Protein AF-A0A1A8KL53-F1 (afdb_monomer_lite)

Foldseek 3Di:
DPDPPDDDPVQRPVDQDQVVCVVVVHHHCPVCCVVCVVVPHPDPSVVVVVVVVVVD

Structure (mmCIF, N/CA/C/O backbone):
data_AF-A0A1A8KL53-F1
#
_entry.id   AF-A0A1A8KL53-F1
#
loop_
_atom_site.group_PDB
_atom_site.id
_atom_site.type_symbol
_atom_site.label_atom_id
_atom_site.label_alt_id
_atom_site.label_comp_id
_atom_site.label_asym_id
_atom_site.label_entity_id
_atom_site.label_seq_id
_atom_site.pdbx_PDB_ins_code
_atom_site.Cartn_x
_atom_site.Cartn_y
_atom_site.Cartn_z
_atom_site.occupancy
_atom_site.B_iso_or_equiv
_atom_site.auth_seq_id
_atom_site.auth_comp_id
_atom_site.auth_asym_id
_atom_site.auth_atom_id
_atom_site.pdbx_PDB_model_num
ATOM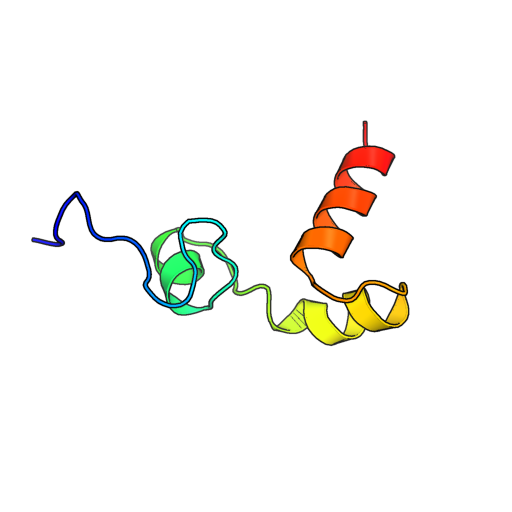 1 N N . LEU A 1 1 ? 11.730 -6.285 -23.546 1.00 57.31 1 LEU A N 1
ATOM 2 C CA . LEU A 1 1 ? 10.549 -5.560 -23.025 1.00 57.31 1 LEU A CA 1
ATOM 3 C C . LEU A 1 1 ? 9.893 -6.428 -21.957 1.00 57.31 1 LEU A C 1
ATOM 5 O O . LEU A 1 1 ? 9.971 -7.643 -22.089 1.00 57.31 1 LEU A O 1
ATOM 9 N N . LEU A 1 2 ? 9.309 -5.840 -20.904 1.00 67.06 2 LEU A N 1
ATOM 10 C CA . LEU A 1 2 ? 8.454 -6.602 -19.987 1.00 67.06 2 LEU A CA 1
ATOM 11 C C . LEU A 1 2 ? 7.192 -7.048 -20.733 1.00 67.06 2 LEU A C 1
ATOM 13 O O . LEU A 1 2 ? 6.638 -6.272 -21.508 1.00 67.06 2 LEU A O 1
ATOM 17 N N . ASP A 1 3 ? 6.774 -8.286 -20.497 1.00 78.19 3 ASP A N 1
ATOM 18 C CA . ASP A 1 3 ? 5.525 -8.840 -21.010 1.00 78.19 3 ASP A CA 1
ATOM 19 C C . ASP A 1 3 ? 4.328 -7.965 -20.556 1.00 78.19 3 ASP A C 1
ATOM 21 O O . ASP A 1 3 ? 4.185 -7.728 -19.351 1.00 78.19 3 ASP A O 1
ATOM 25 N N . PRO A 1 4 ? 3.490 -7.452 -21.482 1.00 76.69 4 PRO A N 1
ATOM 26 C CA . PRO A 1 4 ? 2.353 -6.592 -21.154 1.00 76.69 4 PRO A CA 1
ATOM 27 C C . PRO A 1 4 ? 1.255 -7.294 -20.344 1.00 76.69 4 PRO A C 1
ATOM 29 O O . PRO A 1 4 ? 0.458 -6.605 -19.712 1.00 76.69 4 PRO A O 1
ATOM 32 N N . VAL A 1 5 ? 1.211 -8.632 -20.319 1.00 76.50 5 VAL A N 1
ATOM 33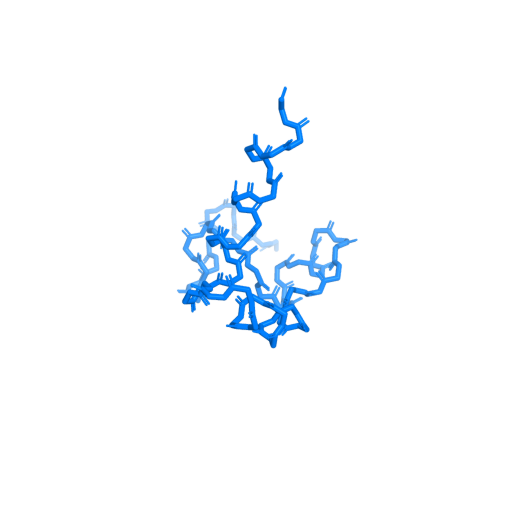 C CA . VAL A 1 5 ? 0.291 -9.397 -19.456 1.00 76.50 5 VAL A CA 1
ATOM 34 C C . VAL A 1 5 ? 0.946 -9.860 -18.153 1.00 76.50 5 VAL A C 1
ATOM 36 O O . VAL A 1 5 ? 0.325 -10.576 -17.363 1.00 76.50 5 VAL A O 1
ATOM 39 N N . TRP A 1 6 ? 2.190 -9.444 -17.888 1.00 75.69 6 TRP A N 1
ATOM 40 C CA . TRP A 1 6 ? 2.895 -9.831 -16.674 1.00 75.69 6 TRP A CA 1
ATOM 41 C C . TRP A 1 6 ? 2.149 -9.340 -15.433 1.00 75.69 6 TRP A C 1
ATOM 43 O O . TRP A 1 6 ? 2.119 -8.154 -15.111 1.00 75.69 6 TRP A O 1
ATOM 53 N N . SER A 1 7 ? 1.601 -10.293 -14.689 1.00 75.56 7 SER A N 1
ATOM 54 C CA . SER A 1 7 ? 1.067 -10.079 -13.352 1.00 75.56 7 SER A CA 1
ATOM 55 C C . SER A 1 7 ? 2.023 -10.685 -12.338 1.00 75.56 7 SER A C 1
ATOM 57 O O . SER A 1 7 ? 2.540 -11.784 -12.535 1.00 75.56 7 SER A O 1
ATOM 59 N N . CYS A 1 8 ? 2.264 -9.989 -11.227 1.00 75.50 8 CYS A N 1
ATOM 60 C CA . CYS A 1 8 ? 3.111 -10.535 -10.174 1.00 75.50 8 CYS A CA 1
ATOM 61 C C . CYS A 1 8 ? 2.519 -11.856 -9.640 1.00 75.50 8 CYS A C 1
ATOM 63 O O . CYS A 1 8 ? 1.430 -11.822 -9.057 1.00 75.50 8 CYS A O 1
ATOM 65 N N . PRO A 1 9 ? 3.233 -12.995 -9.740 1.00 77.62 9 PRO A N 1
ATOM 66 C CA . PRO A 1 9 ? 2.701 -14.293 -9.317 1.00 77.62 9 PRO A CA 1
ATOM 67 C C . PRO A 1 9 ? 2.458 -14.363 -7.803 1.00 77.62 9 PRO A C 1
ATOM 69 O O . PRO A 1 9 ? 1.563 -15.071 -7.351 1.00 77.62 9 PRO A O 1
ATOM 72 N N . LEU A 1 10 ? 3.212 -13.580 -7.023 1.00 72.50 10 LEU A N 1
ATOM 73 C CA . LEU A 1 10 ? 3.056 -13.470 -5.569 1.00 72.50 10 LEU A CA 1
ATOM 74 C C . LEU A 1 10 ? 1.861 -12.598 -5.166 1.00 72.50 10 LEU A C 1
ATOM 76 O O . LEU A 1 10 ? 1.354 -12.719 -4.059 1.00 72.50 10 LEU A O 1
ATOM 80 N N . CYS A 1 11 ? 1.456 -11.681 -6.042 1.00 75.75 11 CYS A N 1
ATOM 81 C CA . CYS A 1 11 ? 0.627 -10.542 -5.674 1.00 75.75 11 CYS A CA 1
ATOM 82 C C . CYS A 1 11 ? -0.759 -10.566 -6.321 1.00 75.75 11 CYS A C 1
ATOM 84 O O . CYS A 1 11 ? -1.676 -9.937 -5.805 1.00 75.75 11 CYS A O 1
ATOM 86 N N . ARG A 1 12 ? -0.890 -11.237 -7.475 1.00 74.56 12 ARG A N 1
ATOM 87 C CA . ARG A 1 12 ? -2.145 -11.434 -8.221 1.00 74.56 12 ARG A CA 1
ATOM 88 C C . ARG A 1 12 ? -2.972 -10.151 -8.416 1.00 74.56 12 ARG A C 1
ATOM 90 O O . ARG A 1 12 ? -4.189 -10.180 -8.326 1.00 74.56 12 ARG A O 1
ATOM 97 N N . GLY A 1 13 ? -2.308 -9.019 -8.652 1.00 68.88 13 GLY A N 1
ATOM 98 C CA . GLY A 1 13 ? -2.967 -7.726 -8.887 1.00 68.88 13 GLY A CA 1
ATOM 99 C C . GLY A 1 13 ? -3.305 -6.900 -7.637 1.00 68.88 13 GLY A C 1
ATOM 100 O O . GLY A 1 13 ? -3.552 -5.710 -7.772 1.00 68.88 13 GLY A O 1
ATOM 101 N N . MET A 1 14 ? -3.214 -7.453 -6.422 1.00 74.25 14 MET A N 1
ATOM 102 C CA . MET A 1 14 ? -3.443 -6.719 -5.160 1.00 74.25 14 MET A CA 1
ATOM 103 C C . MET A 1 14 ? -2.115 -6.384 -4.471 1.00 74.25 14 MET A C 1
ATOM 105 O O . MET A 1 14 ? -1.845 -6.760 -3.328 1.00 74.25 14 MET A O 1
ATOM 109 N N . CYS A 1 15 ? -1.191 -5.793 -5.229 1.00 72.69 15 CYS A N 1
ATOM 110 C CA . CYS A 1 15 ? 0.213 -5.837 -4.857 1.00 72.69 15 CYS A CA 1
ATOM 111 C C . CYS A 1 15 ? 0.615 -4.918 -3.698 1.00 72.69 15 CYS A C 1
ATOM 113 O O . CYS A 1 15 ? 0.520 -3.698 -3.757 1.00 72.69 15 CYS A O 1
ATOM 115 N N . ASN A 1 16 ? 1.234 -5.547 -2.699 1.00 74.75 16 ASN A N 1
ATOM 116 C CA . ASN A 1 16 ? 1.878 -4.914 -1.554 1.00 74.75 16 ASN A CA 1
ATOM 117 C C . ASN A 1 16 ? 3.379 -5.268 -1.428 1.00 74.75 16 ASN A C 1
ATOM 119 O O . ASN A 1 16 ? 4.062 -4.827 -0.499 1.00 74.75 16 ASN A O 1
ATOM 123 N N . CYS A 1 17 ? 3.919 -6.055 -2.367 1.00 79.06 17 CYS A N 1
ATOM 124 C CA . CYS A 1 17 ? 5.297 -6.540 -2.314 1.00 79.06 17 CYS A CA 1
ATOM 125 C C . CYS A 1 17 ? 6.309 -5.446 -2.681 1.00 79.06 17 CYS A C 1
ATOM 127 O O . CYS A 1 17 ? 6.022 -4.528 -3.451 1.00 79.06 17 CYS A O 1
ATOM 129 N N . SER A 1 18 ? 7.533 -5.573 -2.172 1.00 84.00 18 SER A N 1
ATOM 130 C CA . SER A 1 18 ? 8.604 -4.604 -2.426 1.00 84.00 18 SER A CA 1
ATOM 131 C C . SER A 1 18 ? 8.970 -4.473 -3.905 1.00 84.00 18 SER A C 1
ATOM 133 O O . SER A 1 18 ? 9.315 -3.379 -4.343 1.00 84.00 18 SER A O 1
ATOM 135 N N . LEU A 1 19 ? 8.860 -5.550 -4.690 1.00 84.31 19 LEU A N 1
ATOM 136 C CA . LEU A 1 19 ? 9.242 -5.554 -6.101 1.00 84.31 19 LEU A CA 1
ATOM 137 C C . LEU A 1 19 ? 8.319 -4.683 -6.964 1.00 84.31 19 LEU A C 1
ATOM 139 O O . LEU A 1 19 ? 8.804 -3.797 -7.665 1.00 84.31 19 LEU A O 1
ATOM 143 N N . CYS A 1 20 ? 7.007 -4.927 -6.947 1.00 85.62 20 CYS A N 1
ATOM 144 C CA . CYS A 1 20 ? 6.091 -4.172 -7.808 1.00 85.62 20 CYS A CA 1
ATOM 145 C C . CYS A 1 20 ? 5.880 -2.756 -7.288 1.00 85.62 20 CYS A C 1
ATOM 147 O O . CYS A 1 20 ? 5.910 -1.828 -8.085 1.00 85.62 20 CYS A O 1
ATOM 149 N N . ARG A 1 21 ? 5.794 -2.570 -5.962 1.00 87.44 21 ARG A N 1
ATOM 150 C CA . ARG A 1 21 ? 5.704 -1.230 -5.367 1.00 87.44 21 ARG A CA 1
ATOM 151 C C . ARG A 1 21 ? 6.901 -0.375 -5.797 1.00 87.44 21 ARG A C 1
ATOM 153 O O . ARG A 1 21 ? 6.703 0.744 -6.249 1.00 87.44 21 ARG A O 1
ATOM 160 N N . LYS A 1 22 ? 8.125 -0.928 -5.791 1.00 87.50 22 LYS A N 1
ATOM 161 C CA . LYS A 1 22 ? 9.320 -0.222 -6.286 1.00 87.50 22 LYS A CA 1
ATOM 162 C C . LYS A 1 22 ? 9.235 0.121 -7.779 1.00 87.50 22 LYS A C 1
ATOM 164 O O . LYS A 1 22 ? 9.634 1.220 -8.148 1.00 87.50 22 LYS A O 1
ATOM 169 N N . LYS A 1 23 ? 8.711 -0.774 -8.628 1.00 85.69 23 LYS A N 1
ATOM 170 C CA . LYS A 1 23 ? 8.471 -0.482 -10.059 1.00 85.69 23 LYS A CA 1
ATOM 171 C C . LYS A 1 23 ? 7.472 0.665 -10.261 1.00 85.69 23 LYS A C 1
ATOM 173 O O . LYS A 1 23 ? 7.620 1.425 -11.207 1.00 85.69 23 LYS A O 1
ATOM 178 N N . GLU A 1 24 ? 6.501 0.800 -9.364 1.00 85.81 24 GLU A N 1
ATOM 179 C CA . GLU A 1 24 ? 5.506 1.880 -9.350 1.00 85.81 24 GLU A CA 1
ATOM 180 C C . GLU A 1 24 ? 5.997 3.163 -8.647 1.00 85.81 24 GLU A C 1
ATOM 182 O O . GLU A 1 24 ? 5.227 4.108 -8.493 1.00 85.81 24 GLU A O 1
ATOM 187 N N . GLY A 1 25 ? 7.249 3.212 -8.173 1.00 89.38 25 GLY A N 1
ATOM 188 C CA . GLY A 1 25 ? 7.779 4.361 -7.425 1.00 89.38 25 GLY A CA 1
ATOM 189 C C . GLY A 1 25 ? 7.229 4.496 -5.998 1.00 89.38 25 GLY A C 1
ATOM 190 O O . GLY A 1 25 ? 7.281 5.571 -5.410 1.00 89.38 25 GLY A O 1
ATOM 191 N N . ARG A 1 26 ? 6.695 3.412 -5.425 1.00 87.88 26 ARG A N 1
ATOM 192 C CA . ARG A 1 26 ? 6.092 3.352 -4.086 1.00 87.88 26 ARG A CA 1
ATOM 193 C C . ARG A 1 26 ? 6.972 2.540 -3.122 1.00 87.88 26 ARG A C 1
ATOM 195 O O . ARG A 1 26 ? 7.575 1.536 -3.500 1.00 87.88 26 ARG A O 1
ATOM 202 N N . CYS A 1 27 ? 7.012 2.919 -1.843 1.00 88.19 27 CYS A N 1
ATOM 203 C CA . CYS A 1 27 ? 7.672 2.130 -0.781 1.00 88.19 27 CYS A CA 1
ATOM 204 C C . CYS A 1 27 ? 6.969 0.782 -0.585 1.00 88.19 27 CYS A C 1
ATOM 206 O O . CYS A 1 27 ? 5.794 0.726 -0.866 1.00 88.19 27 CYS A O 1
ATOM 208 N N . ALA A 1 28 ? 7.570 -0.293 -0.070 1.00 86.38 28 ALA A N 1
ATOM 209 C CA . ALA A 1 28 ? 6.819 -1.529 0.250 1.00 86.38 28 ALA A CA 1
ATOM 210 C C . ALA A 1 28 ? 5.844 -1.330 1.439 1.00 86.38 28 ALA A C 1
ATOM 212 O O . ALA A 1 28 ? 6.096 -0.465 2.273 1.00 86.38 28 ALA A O 1
ATOM 213 N N . THR A 1 29 ? 4.769 -2.125 1.573 1.00 89.81 29 THR A N 1
ATOM 214 C CA . THR A 1 29 ? 3.904 -2.074 2.783 1.00 89.81 29 THR A CA 1
ATOM 215 C C . THR A 1 29 ? 4.265 -3.083 3.859 1.00 89.81 29 THR A C 1
ATOM 217 O O . THR A 1 29 ? 3.649 -3.065 4.918 1.00 89.81 29 THR A O 1
ATOM 220 N N . GLY A 1 30 ? 5.255 -3.952 3.635 1.00 86.38 30 GLY A N 1
ATOM 221 C CA . GLY A 1 30 ? 5.629 -4.976 4.619 1.00 86.38 30 GLY A CA 1
ATOM 222 C C . GLY A 1 30 ? 5.921 -4.405 6.015 1.00 86.38 30 GLY A C 1
ATOM 223 O O . GLY A 1 30 ? 5.648 -5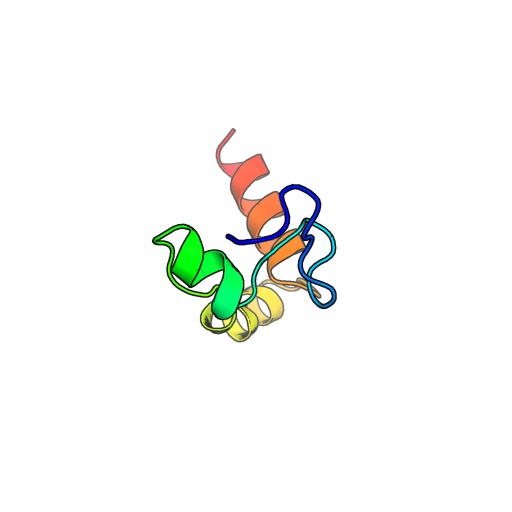.059 7.014 1.00 86.38 30 GLY A O 1
ATOM 224 N N . ILE A 1 31 ? 6.382 -3.151 6.089 1.00 90.31 31 ILE A N 1
ATOM 225 C CA . ILE A 1 31 ? 6.607 -2.428 7.348 1.00 90.31 31 ILE A CA 1
ATOM 226 C C . ILE A 1 31 ? 5.323 -2.207 8.171 1.00 90.31 31 ILE A C 1
ATOM 228 O O . ILE A 1 31 ? 5.381 -2.111 9.391 1.00 90.31 31 ILE A O 1
ATOM 232 N N . LEU A 1 32 ? 4.157 -2.174 7.522 1.00 92.94 32 LEU A N 1
ATOM 233 C CA . LEU A 1 32 ? 2.858 -1.955 8.158 1.00 92.94 32 LEU A CA 1
ATOM 234 C C . LEU A 1 32 ? 2.267 -3.231 8.770 1.00 92.94 32 LEU A C 1
ATOM 236 O O . LEU A 1 32 ? 1.252 -3.143 9.448 1.00 92.94 32 LEU A O 1
ATOM 240 N N . VAL A 1 33 ? 2.867 -4.412 8.566 1.00 92.81 33 VAL A N 1
ATOM 241 C CA . VAL A 1 33 ? 2.316 -5.685 9.077 1.00 92.81 33 VAL A CA 1
ATOM 242 C C . VAL A 1 33 ? 2.157 -5.663 10.598 1.00 92.81 33 VAL A C 1
ATOM 244 O O . VAL A 1 33 ? 1.141 -6.124 11.112 1.00 92.81 33 VAL A O 1
ATOM 247 N N . GLY A 1 34 ? 3.133 -5.105 11.322 1.00 95.44 34 GLY A N 1
ATOM 248 C CA . GLY A 1 34 ? 3.042 -4.966 12.778 1.00 95.44 34 GLY A CA 1
ATOM 249 C C . GLY A 1 34 ? 1.896 -4.047 13.201 1.00 95.44 34 GLY A C 1
ATOM 250 O O . GLY A 1 34 ? 1.143 -4.383 14.109 1.00 95.44 34 GLY A O 1
ATOM 251 N N . LEU A 1 35 ? 1.722 -2.931 12.489 1.00 96.44 35 LEU A N 1
ATOM 252 C CA . LEU A 1 35 ? 0.652 -1.970 12.746 1.00 96.44 35 LEU A CA 1
ATOM 253 C C . LEU A 1 35 ? -0.732 -2.559 12.438 1.00 96.44 35 LEU A C 1
ATOM 255 O O . LEU A 1 35 ? -1.647 -2.399 13.238 1.00 96.44 35 LEU A O 1
ATOM 259 N N . ALA A 1 36 ? -0.878 -3.285 11.329 1.00 96.25 36 ALA A N 1
ATOM 260 C CA . ALA A 1 36 ? -2.127 -3.949 10.961 1.00 96.25 36 ALA A CA 1
ATOM 261 C C . ALA A 1 36 ? -2.570 -4.947 12.042 1.00 96.25 36 ALA A C 1
ATOM 263 O O . ALA A 1 36 ? -3.695 -4.872 12.531 1.00 96.25 36 ALA A O 1
ATOM 264 N N . ARG A 1 37 ? -1.649 -5.809 12.494 1.00 97.25 37 ARG A N 1
ATOM 265 C CA . ARG A 1 37 ? -1.918 -6.783 13.565 1.00 97.25 37 ARG A CA 1
ATOM 266 C C . ARG A 1 37 ? -2.249 -6.117 14.892 1.00 97.25 37 ARG A C 1
ATOM 268 O O . ARG A 1 37 ? -3.143 -6.574 15.592 1.00 97.25 37 ARG A O 1
ATOM 275 N N . TYR A 1 38 ? -1.541 -5.041 15.233 1.00 97.81 38 TYR A N 1
ATOM 276 C CA . TYR A 1 38 ? -1.823 -4.262 16.437 1.00 97.81 38 TYR A CA 1
ATOM 277 C C . TYR A 1 38 ? -3.250 -3.690 16.430 1.00 97.81 38 TYR A C 1
ATOM 279 O O . TYR A 1 38 ? -3.900 -3.666 17.46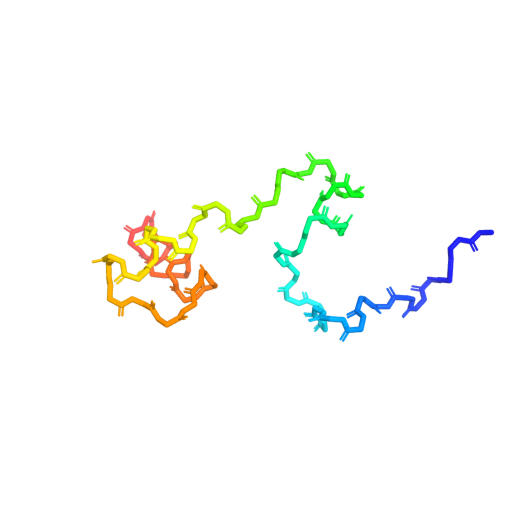9 1.00 97.81 38 TYR A O 1
ATOM 287 N N . ASN A 1 39 ? -3.758 -3.301 15.258 1.00 97.06 39 ASN A N 1
ATOM 288 C CA . ASN A 1 39 ? -5.128 -2.815 15.073 1.00 97.06 39 ASN A CA 1
ATOM 289 C C . ASN A 1 39 ? -6.156 -3.941 14.831 1.00 97.06 39 ASN A C 1
ATOM 291 O O . ASN A 1 39 ? -7.296 -3.655 14.484 1.00 97.06 39 ASN A O 1
ATOM 295 N N . GLY A 1 40 ? -5.784 -5.213 15.011 1.00 97.31 40 GLY A N 1
ATOM 296 C CA . GLY A 1 40 ? -6.716 -6.341 14.914 1.00 97.31 40 GLY A CA 1
ATOM 297 C C . GLY A 1 40 ? -7.038 -6.806 13.491 1.00 97.31 40 GLY A C 1
ATOM 298 O O . GLY A 1 40 ? -8.052 -7.468 13.297 1.00 97.31 40 GLY A O 1
ATOM 299 N N . HIS A 1 41 ? -6.195 -6.483 12.506 1.00 96.38 41 HIS A N 1
ATOM 300 C CA . HIS A 1 41 ? -6.353 -6.944 11.124 1.00 96.38 41 HIS A CA 1
ATOM 301 C C . HIS A 1 41 ? -5.400 -8.093 10.787 1.00 96.38 41 HIS A C 1
ATOM 303 O O . HIS A 1 41 ? -4.219 -8.070 11.155 1.00 96.38 41 HIS A O 1
ATOM 309 N N . ASP A 1 42 ? -5.884 -9.053 9.99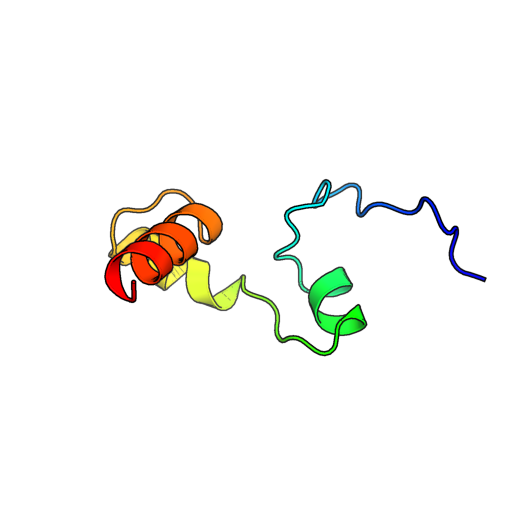7 1.00 92.00 42 ASP A N 1
ATOM 310 C CA . ASP A 1 42 ? -5.101 -10.218 9.573 1.00 92.00 42 ASP A CA 1
ATOM 311 C C . ASP A 1 42 ? -4.119 -9.873 8.446 1.00 92.00 42 ASP A C 1
ATOM 313 O O . ASP A 1 42 ? -3.067 -10.507 8.287 1.00 92.00 42 ASP A O 1
ATOM 317 N N . SER A 1 43 ? -4.420 -8.820 7.682 1.00 89.94 43 SER A N 1
ATOM 318 C CA . SER A 1 43 ? -3.588 -8.354 6.580 1.00 89.94 43 SER A CA 1
ATOM 319 C C . SER A 1 43 ? -3.455 -6.831 6.529 1.00 89.94 43 SER A C 1
ATOM 321 O O . SER A 1 43 ? -4.328 -6.072 6.942 1.00 89.94 43 SER A O 1
ATOM 323 N N . VAL A 1 44 ? -2.343 -6.359 5.952 1.00 90.25 44 VAL A N 1
ATOM 324 C CA . VAL A 1 44 ? -2.159 -4.922 5.674 1.00 90.25 44 VAL A CA 1
ATOM 325 C C . VAL A 1 44 ? -3.207 -4.409 4.687 1.00 90.25 44 VAL A C 1
ATOM 327 O O . VAL A 1 44 ? -3.556 -3.238 4.723 1.00 90.25 44 VAL A O 1
ATOM 330 N N . HIS A 1 45 ? -3.705 -5.271 3.800 1.00 89.38 45 HIS A N 1
ATOM 331 C CA . HIS A 1 45 ? -4.749 -4.897 2.856 1.00 89.38 45 HIS A CA 1
ATOM 332 C C . HIS A 1 45 ? -6.048 -4.529 3.583 1.00 89.38 45 HIS A C 1
ATOM 334 O O . HIS A 1 45 ? -6.519 -3.411 3.404 1.00 89.38 45 HIS A O 1
ATOM 340 N N . GLU A 1 46 ? -6.543 -5.401 4.465 1.00 92.38 46 GLU A N 1
ATOM 341 C CA . GLU A 1 46 ? -7.733 -5.130 5.287 1.00 92.38 46 GLU A CA 1
ATOM 342 C C . GLU A 1 46 ? -7.566 -3.887 6.161 1.00 92.38 46 GLU A C 1
ATOM 344 O O . GLU A 1 46 ? -8.485 -3.080 6.266 1.00 92.38 46 GLU A O 1
ATOM 349 N N . TYR A 1 47 ? -6.382 -3.709 6.753 1.00 94.62 47 TYR A N 1
ATOM 350 C CA . TYR A 1 47 ? -6.087 -2.525 7.556 1.00 94.62 47 TYR A CA 1
ATOM 351 C C . TYR A 1 47 ? -6.137 -1.228 6.736 1.00 94.62 47 TYR A C 1
ATOM 353 O O . TYR A 1 47 ? -6.652 -0.212 7.186 1.00 94.62 47 TYR A O 1
ATOM 361 N N . LEU A 1 48 ? -5.609 -1.234 5.512 1.00 91.44 48 LEU A N 1
ATOM 362 C CA . LEU A 1 48 ? -5.674 -0.052 4.653 1.00 91.44 48 LEU A CA 1
ATOM 363 C C . LEU A 1 48 ? -7.107 0.230 4.178 1.00 91.44 48 LEU A C 1
ATOM 365 O O . LEU A 1 48 ? -7.481 1.395 4.062 1.00 91.44 48 LEU A O 1
ATOM 369 N N . GLU A 1 49 ? -7.912 -0.806 3.931 1.00 93.06 49 GLU A N 1
ATOM 370 C CA . GLU A 1 49 ? -9.326 -0.640 3.581 1.00 93.06 49 GLU A CA 1
ATOM 371 C C . GLU A 1 49 ? -10.163 -0.068 4.731 1.00 93.06 49 GLU A C 1
ATOM 373 O O . GLU A 1 49 ? -11.062 0.732 4.468 1.00 93.06 49 GLU A O 1
ATOM 378 N N . SER A 1 50 ? -9.898 -0.445 5.989 1.00 95.88 50 SER A N 1
ATOM 379 C CA . SER A 1 50 ? -10.608 0.135 7.140 1.00 95.88 50 SER A CA 1
ATOM 380 C C . SER A 1 50 ? -10.305 1.623 7.283 1.00 95.88 50 SER A C 1
ATOM 382 O O . SER A 1 50 ? -11.238 2.421 7.327 1.00 95.88 50 SER A O 1
ATOM 384 N N . ILE A 1 51 ? -9.027 2.010 7.208 1.00 94.94 51 ILE A N 1
ATOM 385 C CA . ILE A 1 51 ? -8.618 3.423 7.226 1.00 94.94 51 ILE A CA 1
ATOM 386 C C . ILE A 1 51 ? -9.276 4.198 6.080 1.00 94.94 51 ILE A C 1
ATOM 388 O O . ILE A 1 51 ? -9.753 5.312 6.274 1.00 94.94 51 ILE A O 1
ATOM 392 N N . GLN A 1 52 ? -9.308 3.633 4.870 1.00 93.31 52 GLN A N 1
ATOM 393 C CA . GLN A 1 52 ? -9.913 4.318 3.730 1.00 93.31 52 GLN A CA 1
ATOM 394 C C . GLN A 1 52 ? -11.412 4.567 3.940 1.00 93.31 52 GLN A C 1
ATOM 396 O O . GLN A 1 52 ? -11.888 5.632 3.562 1.00 93.31 52 GLN A O 1
ATOM 401 N N . LYS A 1 53 ? -12.137 3.621 4.551 1.00 93.94 53 LYS A N 1
ATOM 402 C CA . LYS A 1 53 ? -13.558 3.788 4.900 1.00 93.94 53 LYS A CA 1
ATOM 403 C C . LYS A 1 53 ? -13.773 4.843 5.985 1.00 93.94 53 LYS A C 1
ATOM 405 O O . LYS A 1 53 ? -14.785 5.523 5.948 1.00 93.94 53 LYS A O 1
ATOM 410 N N . GLU A 1 54 ? -12.846 4.980 6.931 1.00 92.88 54 GLU A N 1
ATOM 411 C CA . GLU A 1 54 ? -12.910 5.999 7.991 1.00 92.88 54 GLU A CA 1
ATOM 412 C C . GLU A 1 54 ? -12.636 7.423 7.482 1.00 92.88 54 GLU A C 1
ATOM 414 O O . GLU A 1 54 ? -13.100 8.390 8.079 1.00 92.88 54 GLU A O 1
ATOM 419 N N . LEU A 1 55 ? -11.863 7.559 6.400 1.00 91.69 55 LEU A N 1
ATOM 420 C CA . LEU A 1 55 ? -11.518 8.848 5.789 1.00 91.69 55 LEU A CA 1
ATOM 421 C C . LEU A 1 55 ? -12.555 9.357 4.772 1.00 91.69 55 LEU A C 1
ATOM 423 O O . LEU A 1 55 ? -12.396 10.471 4.267 1.00 91.69 55 LEU A O 1
ATOM 427 N N . GLN A 1 56 ? -13.552 8.538 4.430 1.00 71.81 56 GLN A N 1
ATOM 428 C CA . GLN A 1 56 ? -14.672 8.893 3.551 1.00 71.81 56 GLN A CA 1
ATOM 429 C C . GLN A 1 56 ? -15.802 9.552 4.338 1.00 71.81 56 GLN A C 1
ATOM 431 O O . GLN A 1 56 ? -16.392 10.504 3.779 1.00 71.81 56 GLN A O 1
#

Organism: Nothobranchius kuhntae (NCBI:txid321403)

Sequence (56 aa):
LLDPVWSCPLCRGMCNCSLCRKKEGRCATGILVGLARYNGHDSVHEYLESIQKELQ

Secondary structure (DSSP, 8-state):
---TT---TTTTTS--SHHHHHHTT---SGGGHHHHHHTT-SSHHHHHHHHHHHT-

InterPro domains:
  IPR018866 Zinc-finger domain of monoamine-oxidase A repressor R1 [PF10497] (3-48)
  IPR040221 CDCA7/CDA7L [PTHR31169] (2-50)

pLDDT: mean 85.69, std 9.4, ra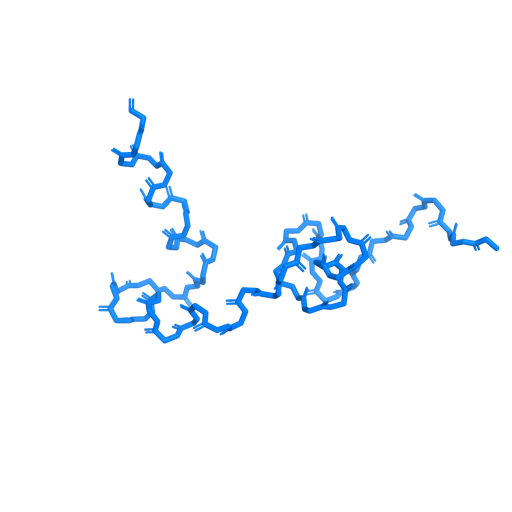nge [57.31, 97.81]

Radius of gyration: 13.18 Å; chains: 1; bounding box: 25×23×40 Å